Protein AF-A0A1F6PML8-F1 (afdb_monomer_lite)

Radius of gyration: 12.25 Å; chains: 1; bounding box: 33×20×34 Å

Sequence (65 aa):
MLAITQHLWFDKEAKEAAEFYTSLFEDSAIKSSTTLYNTPSGTVDIVTNELMEQEFTLISAGPLF

Secondary structure (DSSP, 8-state):
-----EEEEESS-HHHHHHHHHHHSSSEEEEEEEEEEEETTEEEEEEEEEETTEEEEEEE--S--

Structure (mmCIF, N/CA/C/O backbone):
data_AF-A0A1F6PML8-F1
#
_entry.id   AF-A0A1F6PML8-F1
#
loop_
_atom_site.group_PDB
_atom_site.id
_atom_site.type_symbol
_atom_site.label_atom_id
_atom_si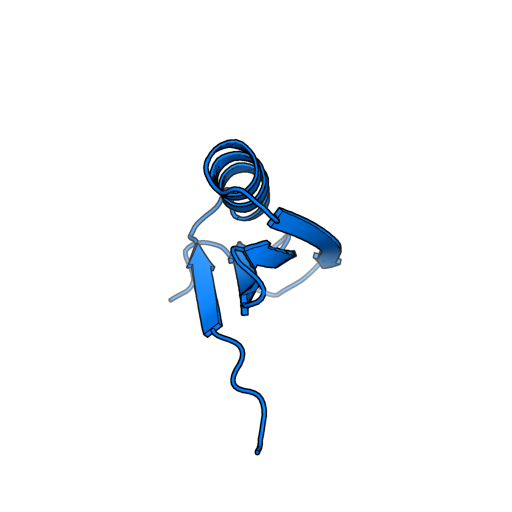te.label_alt_id
_atom_site.label_comp_id
_atom_site.label_asym_id
_atom_site.label_entity_id
_atom_site.label_seq_id
_atom_site.pdbx_PDB_ins_code
_atom_site.Cartn_x
_atom_site.Cartn_y
_atom_site.Cartn_z
_atom_site.occupancy
_atom_site.B_iso_or_equiv
_atom_site.auth_seq_id
_atom_site.auth_comp_id
_atom_site.auth_asym_id
_atom_site.auth_atom_id
_atom_site.pdbx_PDB_model_num
ATOM 1 N N . MET A 1 1 ? -4.409 -11.084 21.897 1.00 69.50 1 MET A N 1
ATOM 2 C CA . MET A 1 1 ? -4.673 -11.679 20.570 1.00 69.50 1 MET A CA 1
ATOM 3 C C . MET A 1 1 ? -3.576 -11.191 19.638 1.00 69.50 1 MET A C 1
ATOM 5 O O . MET A 1 1 ? -3.189 -10.040 19.782 1.00 69.50 1 MET A O 1
ATOM 9 N N . LEU A 1 2 ? -3.011 -12.052 18.791 1.00 81.88 2 LEU A N 1
ATOM 10 C CA . LEU A 1 2 ? -2.018 -11.630 17.795 1.00 81.88 2 LEU A CA 1
ATOM 11 C C . LEU A 1 2 ? -2.760 -11.081 16.571 1.00 81.88 2 LEU A C 1
ATOM 13 O O . LEU A 1 2 ? -3.738 -11.693 16.146 1.00 81.88 2 LEU A O 1
ATOM 17 N N . ALA A 1 3 ? -2.319 -9.942 16.040 1.00 84.88 3 ALA A N 1
ATOM 18 C CA . ALA A 1 3 ? -2.870 -9.378 14.811 1.00 84.88 3 ALA A CA 1
ATOM 19 C C . ALA A 1 3 ? -2.398 -10.190 13.592 1.00 84.88 3 ALA A C 1
ATOM 21 O O . ALA A 1 3 ? -1.259 -10.662 13.566 1.00 84.88 3 ALA A O 1
ATOM 22 N N . ILE A 1 4 ? -3.276 -10.362 12.600 1.00 90.88 4 ILE A N 1
ATOM 23 C CA . ILE A 1 4 ? -2.974 -11.048 11.337 1.00 90.88 4 ILE A CA 1
ATOM 24 C C . ILE A 1 4 ? -3.286 -10.087 10.189 1.00 90.88 4 ILE A C 1
ATOM 26 O O . ILE A 1 4 ? -4.456 -9.798 9.940 1.00 90.88 4 ILE A O 1
ATOM 30 N N . THR A 1 5 ? -2.247 -9.663 9.469 1.00 94.31 5 THR A N 1
ATOM 31 C CA . THR A 1 5 ? -2.359 -8.787 8.292 1.00 94.31 5 THR A CA 1
ATOM 32 C C . THR A 1 5 ? -2.343 -9.618 7.011 1.00 94.31 5 THR A C 1
ATOM 34 O O . THR A 1 5 ? -1.427 -10.415 6.776 1.00 94.31 5 THR A O 1
ATOM 37 N N . GLN A 1 6 ? -3.349 -9.439 6.156 1.00 95.31 6 GLN A N 1
ATOM 38 C CA . GLN A 1 6 ? -3.403 -10.113 4.859 1.00 95.31 6 GLN A CA 1
ATOM 39 C C . GLN A 1 6 ? -2.528 -9.374 3.845 1.00 95.31 6 GLN A C 1
ATOM 41 O O . GLN A 1 6 ? -2.582 -8.151 3.744 1.00 95.31 6 GLN A O 1
ATOM 46 N N . HIS A 1 7 ? -1.734 -10.129 3.086 1.00 96.00 7 HIS A N 1
ATOM 47 C CA . HIS A 1 7 ? -0.862 -9.590 2.046 1.00 96.00 7 HIS A CA 1
ATOM 48 C C . HIS A 1 7 ? -1.378 -10.035 0.676 1.00 96.00 7 HIS A C 1
ATOM 50 O O . HIS A 1 7 ? -1.417 -11.231 0.386 1.00 96.00 7 HIS A O 1
ATOM 56 N N . LEU A 1 8 ? -1.811 -9.078 -0.142 1.00 95.69 8 LEU A N 1
ATOM 57 C CA . LEU A 1 8 ? -2.414 -9.304 -1.452 1.00 95.69 8 LEU A CA 1
ATOM 58 C C . LEU A 1 8 ? -1.406 -8.952 -2.547 1.00 95.69 8 LEU A C 1
ATOM 60 O O . LEU A 1 8 ? -0.888 -7.835 -2.587 1.00 95.69 8 LEU A O 1
ATOM 64 N N . TRP A 1 9 ? -1.126 -9.909 -3.430 1.00 93.81 9 TRP A N 1
ATOM 65 C CA . TRP A 1 9 ? -0.176 -9.740 -4.527 1.00 93.81 9 TRP A CA 1
ATOM 66 C C . TRP A 1 9 ? -0.896 -9.375 -5.820 1.00 93.81 9 TRP A C 1
ATOM 68 O O . TRP A 1 9 ? -1.859 -10.034 -6.212 1.00 93.81 9 TRP A O 1
ATOM 78 N N . PHE A 1 10 ? -0.381 -8.362 -6.501 1.00 92.88 10 PHE A N 1
ATOM 79 C CA . PHE A 1 10 ? -0.864 -7.882 -7.783 1.00 92.88 10 PHE A 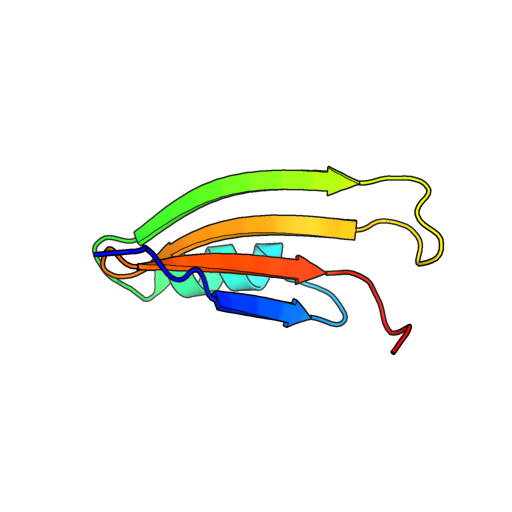CA 1
ATOM 80 C C . PHE A 1 10 ? 0.273 -7.928 -8.805 1.00 92.88 10 PHE A C 1
ATOM 82 O O . PHE A 1 10 ? 1.437 -7.697 -8.467 1.00 92.88 10 PHE A O 1
ATOM 89 N N . ASP A 1 11 ? -0.068 -8.197 -10.068 1.00 90.69 11 ASP A N 1
ATOM 90 C CA . ASP A 1 11 ? 0.879 -8.011 -11.176 1.00 90.69 11 ASP A CA 1
ATOM 91 C C . ASP A 1 11 ? 1.287 -6.529 -11.253 1.00 90.69 11 ASP A C 1
ATOM 93 O O . ASP A 1 11 ? 2.470 -6.184 -11.248 1.00 90.69 11 ASP A O 1
ATOM 97 N N . LYS A 1 12 ? 0.286 -5.642 -11.232 1.00 90.06 12 LYS A N 1
ATOM 98 C CA . LYS A 1 12 ? 0.401 -4.177 -11.217 1.00 90.06 12 LYS A CA 1
ATOM 99 C C . LYS A 1 12 ? -0.773 -3.585 -10.430 1.00 90.06 12 LYS A C 1
ATOM 101 O O . LYS A 1 12 ? -1.702 -4.309 -10.092 1.00 90.06 12 LYS A O 1
ATOM 106 N N . GLU A 1 13 ? -0.761 -2.274 -10.212 1.00 95.25 13 GLU A N 1
ATOM 107 C CA . GLU A 1 13 ? -1.935 -1.501 -9.771 1.00 95.25 13 GLU A CA 1
ATOM 108 C C . GLU A 1 13 ? -2.376 -1.704 -8.303 1.00 95.25 13 GLU A C 1
ATOM 110 O O . GLU A 1 13 ? -3.530 -1.484 -7.938 1.00 95.25 13 GLU A O 1
ATOM 115 N N . ALA A 1 14 ? -1.464 -2.099 -7.410 1.00 96.62 14 ALA A N 1
ATOM 116 C CA . ALA A 1 14 ? -1.760 -2.253 -5.978 1.00 96.62 14 ALA A CA 1
ATOM 117 C C . ALA A 1 14 ? -2.221 -0.938 -5.331 1.00 96.62 14 ALA A C 1
ATOM 119 O O . ALA A 1 14 ? -3.024 -0.954 -4.397 1.00 96.62 14 ALA A O 1
ATOM 120 N N . LYS A 1 15 ? -1.727 0.203 -5.821 1.00 96.69 15 LYS A N 1
ATOM 1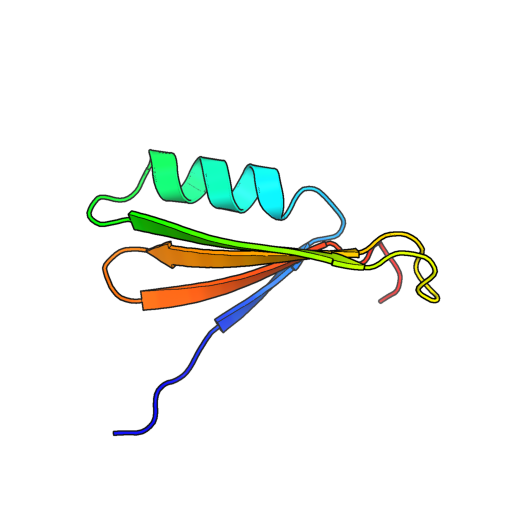21 C CA . LYS A 1 15 ? -2.111 1.520 -5.318 1.00 96.69 15 LYS A CA 1
ATOM 122 C C . LYS A 1 15 ? -3.515 1.906 -5.768 1.00 96.69 15 LYS A C 1
ATOM 124 O O . LYS A 1 15 ? -4.322 2.313 -4.941 1.00 96.69 15 LYS A O 1
ATOM 129 N N . GLU A 1 16 ? -3.821 1.713 -7.040 1.00 97.81 16 GLU A N 1
ATOM 130 C CA . GLU A 1 16 ? -5.138 1.934 -7.625 1.00 97.81 16 GLU A CA 1
ATOM 131 C C . GLU A 1 16 ? -6.178 1.019 -6.965 1.00 97.81 16 GLU A C 1
ATOM 133 O O . GLU A 1 16 ? -7.275 1.466 -6.637 1.00 97.81 16 GLU A O 1
ATOM 138 N N . ALA A 1 17 ? -5.820 -0.238 -6.684 1.00 98.00 17 ALA A N 1
ATOM 139 C CA . ALA A 1 17 ? -6.661 -1.153 -5.920 1.00 98.00 17 ALA A CA 1
ATOM 140 C C . ALA A 1 17 ? -6.902 -0.653 -4.486 1.00 98.00 17 ALA A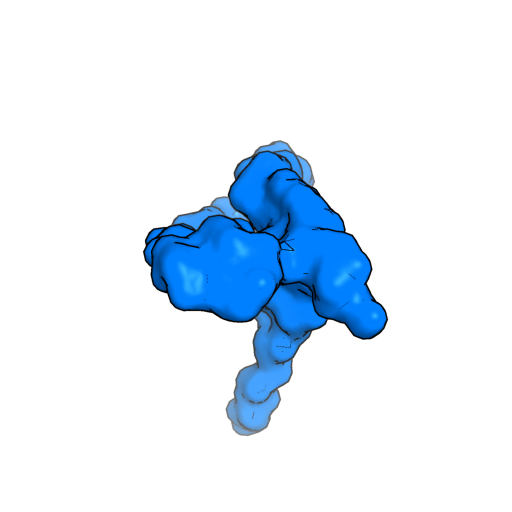 C 1
ATOM 142 O O . ALA A 1 17 ? -8.040 -0.673 -4.020 1.00 98.00 17 ALA A O 1
ATOM 143 N N . ALA A 1 18 ? -5.867 -0.159 -3.796 1.00 98.12 18 ALA A N 1
ATOM 144 C CA . ALA A 1 18 ? -6.019 0.414 -2.459 1.00 98.12 18 ALA A CA 1
ATOM 145 C C . ALA A 1 18 ? -6.958 1.632 -2.464 1.00 98.12 18 ALA A C 1
ATOM 147 O O . ALA A 1 18 ? -7.868 1.699 -1.638 1.00 98.12 18 ALA A O 1
ATOM 148 N N . GLU A 1 19 ? -6.777 2.555 -3.413 1.00 98.19 19 GLU A N 1
ATOM 149 C CA . GLU A 1 19 ? -7.638 3.731 -3.599 1.00 98.19 19 GLU A CA 1
ATOM 150 C C . GLU A 1 19 ? -9.086 3.321 -3.903 1.00 98.19 19 GLU A C 1
ATOM 152 O O . GLU A 1 19 ? -10.023 3.849 -3.302 1.00 98.19 19 GLU A O 1
ATOM 157 N N . PHE A 1 20 ? -9.277 2.328 -4.775 1.00 98.44 20 PHE A N 1
ATOM 158 C CA . PHE A 1 20 ? -10.594 1.791 -5.096 1.00 98.44 20 PHE A CA 1
ATOM 159 C C . PHE A 1 20 ? -11.272 1.168 -3.875 1.00 98.44 20 PHE A C 1
ATOM 161 O O . PHE A 1 20 ? -12.417 1.506 -3.582 1.00 98.44 20 PHE A O 1
ATOM 168 N N . TYR A 1 21 ? -10.588 0.311 -3.115 1.00 98.00 21 TYR A N 1
ATOM 169 C CA . TYR A 1 21 ? -11.175 -0.298 -1.920 1.00 98.00 21 TYR A CA 1
ATOM 170 C C . TYR A 1 21 ? -11.523 0.747 -0.861 1.00 98.00 21 TYR A C 1
ATOM 172 O O . TYR A 1 21 ? -12.629 0.721 -0.326 1.00 98.00 21 TYR A O 1
ATOM 180 N N . THR A 1 22 ? -10.644 1.718 -0.616 1.00 97.75 22 THR A N 1
ATOM 181 C CA . THR A 1 22 ? -10.939 2.824 0.305 1.00 97.75 22 THR A CA 1
ATOM 182 C C . THR A 1 22 ? -12.121 3.681 -0.174 1.00 97.75 22 THR A C 1
ATOM 184 O O . THR A 1 22 ? -12.850 4.236 0.638 1.00 97.75 22 THR A O 1
ATOM 187 N N . SER A 1 23 ? -12.384 3.760 -1.482 1.00 97.94 23 SER A N 1
ATOM 188 C CA . SER A 1 23 ? -13.575 4.456 -1.997 1.00 97.94 23 SER A CA 1
ATOM 189 C C . SER A 1 23 ? -14.895 3.701 -1.777 1.00 97.94 23 SER A C 1
ATOM 191 O O . SER A 1 23 ? -15.960 4.314 -1.842 1.00 97.94 23 SER A O 1
ATOM 193 N N . LEU A 1 24 ? -14.839 2.384 -1.548 1.00 97.94 24 LEU A N 1
ATOM 194 C CA . LEU A 1 24 ? -16.018 1.518 -1.437 1.00 97.94 24 LEU A CA 1
ATOM 195 C C . LEU A 1 24 ? -16.420 1.209 0.004 1.00 97.94 24 LEU A C 1
ATOM 197 O O . LEU A 1 24 ? -17.609 1.040 0.275 1.00 97.94 24 LEU A O 1
ATOM 201 N N . PHE A 1 25 ? -15.446 1.069 0.902 1.00 96.75 25 PHE A N 1
ATOM 202 C CA . PHE A 1 25 ? -15.689 0.664 2.283 1.00 96.75 25 PHE A CA 1
ATOM 203 C C . PHE A 1 25 ? -15.727 1.874 3.216 1.00 96.75 25 PHE A C 1
ATOM 205 O O . PHE A 1 25 ? -14.863 2.748 3.153 1.00 96.75 25 PHE A O 1
ATOM 212 N N . GLU A 1 26 ? -16.712 1.902 4.112 1.00 94.19 26 GLU A N 1
ATOM 213 C CA . GLU A 1 26 ? -16.731 2.833 5.244 1.00 94.19 26 GLU A CA 1
ATOM 214 C C . GLU A 1 26 ? -15.571 2.527 6.206 1.00 94.19 26 GLU A C 1
ATOM 216 O O . GLU A 1 26 ? -15.010 1.427 6.183 1.00 94.19 26 GLU A O 1
ATOM 221 N N . ASP A 1 27 ? -15.193 3.515 7.021 1.00 95.75 27 ASP A N 1
ATOM 222 C CA . ASP A 1 27 ? -14.094 3.410 7.992 1.00 95.75 27 ASP A CA 1
ATOM 223 C C . ASP A 1 27 ? -12.821 2.814 7.379 1.00 95.75 27 ASP A C 1
ATOM 225 O O . ASP A 1 27 ? -12.242 1.831 7.854 1.00 95.75 27 ASP A O 1
ATOM 229 N N . SER A 1 28 ? -12.414 3.405 6.256 1.00 97.75 28 SER A N 1
ATOM 230 C CA . SER A 1 28 ? -11.269 2.955 5.487 1.00 97.75 28 SER A CA 1
ATOM 231 C C . SER A 1 28 ? -10.283 4.083 5.207 1.00 97.75 28 SER A C 1
ATOM 233 O O . SER A 1 28 ? -10.639 5.259 5.099 1.00 97.75 28 SER A O 1
ATOM 235 N N . ALA A 1 29 ? -9.004 3.727 5.108 1.00 97.88 29 ALA A N 1
ATOM 236 C CA . ALA A 1 29 ? -7.939 4.671 4.805 1.00 97.88 29 ALA A CA 1
ATOM 237 C C . ALA A 1 29 ? -6.697 3.964 4.264 1.00 97.88 29 ALA A C 1
ATOM 239 O O . ALA A 1 29 ? -6.338 2.873 4.706 1.00 97.88 29 ALA A O 1
ATOM 240 N N . ILE A 1 30 ? -5.962 4.640 3.385 1.00 98.19 30 ILE A N 1
ATOM 241 C CA . ILE A 1 30 ? -4.576 4.270 3.087 1.00 98.19 30 ILE A CA 1
ATOM 242 C C . ILE A 1 30 ? -3.706 4.755 4.251 1.00 98.19 30 ILE A C 1
ATOM 244 O O . ILE A 1 30 ? -3.648 5.950 4.538 1.00 98.19 30 ILE A O 1
ATOM 248 N N . LYS A 1 31 ? -3.030 3.827 4.932 1.00 97.94 31 LYS A N 1
ATOM 249 C CA . LYS A 1 31 ? -2.154 4.116 6.077 1.00 97.94 31 LYS A CA 1
ATOM 250 C C . LYS A 1 31 ? -0.738 4.459 5.642 1.00 97.94 31 LYS A C 1
ATOM 252 O O . LYS A 1 31 ? -0.108 5.336 6.226 1.00 97.94 31 LYS A O 1
ATOM 257 N N . SER A 1 32 ? -0.218 3.754 4.639 1.00 97.69 32 SER A N 1
ATOM 258 C CA . SER A 1 32 ? 1.123 4.001 4.118 1.00 97.69 32 SER A CA 1
ATOM 259 C C . SER A 1 32 ? 1.249 3.577 2.659 1.00 97.69 32 SER A C 1
ATOM 261 O O . SER A 1 32 ? 0.521 2.711 2.178 1.00 97.69 32 SER A O 1
ATOM 263 N N . SER A 1 33 ? 2.186 4.202 1.950 1.00 97.38 33 SER A N 1
ATOM 264 C CA . SER A 1 33 ? 2.577 3.816 0.598 1.00 97.38 33 SER A CA 1
ATOM 265 C C . SER A 1 33 ? 4.087 3.970 0.469 1.00 97.38 33 SER A C 1
ATOM 267 O O . SER A 1 33 ? 4.649 4.999 0.847 1.00 97.38 33 SER A O 1
ATOM 269 N N . THR A 1 34 ? 4.743 2.919 -0.009 1.00 96.94 34 THR A N 1
ATOM 270 C CA . THR A 1 34 ? 6.189 2.853 -0.215 1.00 96.94 34 THR A CA 1
ATOM 271 C C . THR A 1 34 ? 6.472 2.281 -1.592 1.00 96.94 34 THR A C 1
ATOM 273 O O . THR A 1 34 ? 5.963 1.219 -1.939 1.00 96.94 34 THR A O 1
ATOM 276 N N . THR A 1 35 ? 7.347 2.947 -2.339 1.00 95.56 35 THR A N 1
ATOM 277 C CA . THR A 1 35 ? 7.855 2.450 -3.618 1.00 95.56 35 THR A CA 1
ATOM 278 C C . THR A 1 35 ? 9.305 2.012 -3.445 1.00 95.56 35 THR A C 1
ATOM 280 O O . THR A 1 35 ? 10.153 2.790 -2.998 1.00 95.56 35 THR A O 1
ATOM 283 N N . LEU A 1 36 ? 9.600 0.765 -3.802 1.00 93.69 36 LEU A N 1
ATOM 284 C CA . LEU A 1 36 ? 10.950 0.220 -3.866 1.00 93.69 36 LEU A CA 1
ATOM 285 C C . LEU A 1 36 ? 11.445 0.266 -5.310 1.00 93.69 36 LEU A C 1
ATOM 287 O O . LEU A 1 36 ? 10.804 -0.247 -6.225 1.00 93.69 36 LEU A O 1
ATOM 291 N N . TYR A 1 37 ? 12.621 0.850 -5.501 1.00 92.31 37 TYR A N 1
ATOM 292 C CA . TYR A 1 37 ? 13.282 0.938 -6.800 1.00 92.31 37 TYR A CA 1
ATOM 293 C C . TYR A 1 37 ? 14.410 -0.092 -6.898 1.00 92.31 37 TYR A C 1
ATOM 295 O O . TYR A 1 37 ? 14.968 -0.505 -5.881 1.00 92.31 37 TYR A O 1
ATOM 303 N N . ASN A 1 38 ? 14.799 -0.450 -8.125 1.00 89.94 38 ASN A N 1
ATOM 304 C CA . ASN A 1 38 ? 15.927 -1.350 -8.408 1.00 89.94 38 ASN A CA 1
ATOM 305 C C . ASN A 1 38 ? 15.804 -2.747 -7.765 1.00 89.94 38 ASN A C 1
ATOM 307 O O . ASN A 1 38 ? 16.808 -3.335 -7.361 1.00 89.94 38 ASN A O 1
ATOM 311 N N . THR A 1 39 ? 14.590 -3.290 -7.660 1.00 88.50 39 THR A N 1
ATOM 312 C CA . THR A 1 39 ? 14.398 -4.689 -7.249 1.00 88.50 39 THR A CA 1
ATOM 313 C C . THR A 1 39 ? 14.650 -5.633 -8.436 1.00 88.50 39 THR A C 1
ATOM 315 O O . THR A 1 39 ? 14.620 -5.176 -9.584 1.00 88.50 39 THR A O 1
ATOM 318 N N . PRO A 1 40 ? 14.861 -6.948 -8.218 1.00 85.44 40 PRO A N 1
ATOM 319 C CA . PRO A 1 40 ? 14.997 -7.911 -9.317 1.00 85.44 40 PRO A CA 1
ATOM 320 C C . PRO A 1 40 ? 13.831 -7.883 -10.318 1.00 85.44 40 PRO A C 1
ATOM 322 O O . PRO A 1 40 ? 14.045 -8.114 -11.505 1.00 85.44 40 PRO A O 1
ATOM 325 N N . SER A 1 41 ? 12.625 -7.546 -9.850 1.00 80.56 41 SER A N 1
ATOM 326 C CA . SER A 1 41 ? 11.410 -7.433 -10.668 1.00 80.56 41 SER A CA 1
ATOM 327 C C . SER A 1 41 ? 11.126 -6.005 -11.162 1.00 80.56 41 SER A C 1
ATOM 329 O O . SER A 1 41 ? 10.074 -5.750 -11.740 1.00 80.56 41 SER A O 1
ATOM 331 N N . GLY A 1 42 ? 12.050 -5.060 -10.958 1.00 86.75 42 GLY A N 1
ATOM 332 C CA . GLY A 1 42 ? 11.881 -3.650 -11.314 1.00 86.75 42 GLY A CA 1
ATOM 333 C C . GLY A 1 42 ? 11.391 -2.791 -10.145 1.00 86.75 42 GLY A C 1
ATOM 334 O O . GLY A 1 42 ? 11.954 -2.846 -9.048 1.00 86.75 42 GLY A O 1
ATOM 335 N N . THR A 1 43 ? 10.392 -1.947 -10.392 1.00 90.25 43 THR A N 1
ATOM 336 C CA . THR A 1 43 ? 9.777 -1.088 -9.368 1.00 90.25 43 THR A CA 1
ATOM 337 C C . THR A 1 43 ? 8.665 -1.852 -8.659 1.00 90.25 43 THR A C 1
ATOM 339 O O . THR A 1 43 ? 7.836 -2.467 -9.325 1.00 90.25 43 THR A O 1
ATOM 342 N N . VAL A 1 44 ? 8.650 -1.803 -7.326 1.00 93.38 44 VAL A N 1
ATOM 343 C CA . VAL A 1 44 ? 7.631 -2.450 -6.493 1.00 93.38 44 VAL A CA 1
ATOM 344 C C . VAL A 1 44 ? 6.881 -1.398 -5.696 1.00 93.38 44 VAL A C 1
ATOM 346 O O . VAL A 1 44 ? 7.509 -0.625 -4.976 1.00 93.38 44 VAL A O 1
ATOM 349 N N . ASP A 1 45 ? 5.556 -1.413 -5.762 1.00 95.62 45 ASP A N 1
ATOM 350 C CA . ASP A 1 45 ? 4.711 -0.595 -4.893 1.00 95.62 45 ASP A CA 1
ATOM 351 C C . ASP A 1 45 ? 4.127 -1.446 -3.772 1.00 95.62 45 ASP A C 1
ATOM 353 O O . ASP A 1 45 ? 3.588 -2.527 -4.005 1.00 95.62 45 ASP A O 1
ATOM 357 N N . ILE A 1 46 ? 4.240 -0.946 -2.546 1.00 97.31 46 ILE A N 1
ATOM 358 C CA . ILE A 1 46 ? 3.679 -1.542 -1.337 1.00 97.31 46 ILE A CA 1
ATOM 359 C C . ILE A 1 46 ? 2.746 -0.511 -0.720 1.00 97.31 46 ILE A C 1
ATOM 361 O O . ILE A 1 46 ? 3.153 0.619 -0.437 1.00 97.31 46 ILE A O 1
ATOM 365 N N . VAL A 1 47 ? 1.493 -0.892 -0.505 1.00 98.31 47 VAL A N 1
ATOM 366 C CA . VAL A 1 47 ? 0.467 -0.014 0.053 1.00 98.31 47 VAL A CA 1
ATOM 367 C C . VAL A 1 47 ? -0.214 -0.720 1.208 1.00 98.31 47 VAL A C 1
ATOM 369 O O . VAL A 1 47 ? -0.741 -1.814 1.040 1.00 98.31 47 VAL A O 1
ATOM 372 N N . THR A 1 48 ? -0.216 -0.094 2.378 1.00 98.25 48 THR A N 1
ATOM 373 C CA . THR A 1 48 ? -0.988 -0.571 3.525 1.00 98.25 48 THR A CA 1
ATOM 374 C C . THR A 1 48 ? -2.272 0.230 3.607 1.00 98.25 48 THR A C 1
ATOM 376 O O . THR A 1 48 ? -2.230 1.463 3.677 1.00 98.25 48 THR A O 1
ATOM 379 N N . ASN A 1 49 ? -3.407 -0.455 3.631 1.00 97.06 49 ASN A N 1
ATOM 380 C CA . ASN A 1 49 ? -4.706 0.144 3.886 1.00 97.06 49 ASN A CA 1
ATOM 381 C C . ASN A 1 49 ? -5.386 -0.522 5.083 1.00 97.06 49 ASN A C 1
ATOM 383 O O . ASN A 1 49 ? -5.092 -1.647 5.474 1.00 97.06 49 ASN A O 1
ATOM 387 N N . GLU A 1 50 ? -6.298 0.225 5.676 1.00 97.44 50 GLU A N 1
ATOM 388 C CA . GLU A 1 50 ? -7.250 -0.254 6.660 1.00 97.44 50 GLU A CA 1
ATOM 389 C C . GLU A 1 50 ? -8.620 -0.210 5.996 1.00 97.44 50 GLU A C 1
ATOM 391 O O . GLU A 1 50 ? -8.994 0.815 5.421 1.00 97.44 50 GLU A O 1
ATOM 396 N N . LEU A 1 51 ? -9.328 -1.333 6.018 1.00 96.81 51 LEU A N 1
ATOM 397 C CA . LEU A 1 51 ? -10.676 -1.487 5.487 1.00 96.81 51 LEU A CA 1
ATOM 398 C C . LEU A 1 51 ? -11.539 -2.065 6.607 1.00 96.81 51 LEU A C 1
ATOM 400 O O . LEU A 1 51 ? -11.286 -3.192 7.033 1.00 96.81 51 LEU A O 1
ATOM 404 N N . MET A 1 52 ? -12.540 -1.317 7.080 1.00 94.38 52 MET A N 1
ATOM 405 C CA . MET A 1 52 ? -13.430 -1.757 8.164 1.00 94.38 52 MET A CA 1
ATOM 406 C C . MET A 1 52 ? -12.643 -2.243 9.399 1.00 94.38 52 MET A C 1
ATOM 408 O O . MET A 1 52 ? -12.840 -3.362 9.872 1.00 94.38 52 MET A O 1
ATOM 412 N N . GLU A 1 53 ? -11.702 -1.416 9.869 1.00 92.25 53 GLU A N 1
ATOM 413 C CA . GLU A 1 53 ? -10.796 -1.694 11.005 1.00 92.25 53 GLU A CA 1
ATOM 414 C C . GLU A 1 53 ? -9.808 -2.867 10.815 1.00 92.25 53 GLU A C 1
ATOM 416 O O . GLU A 1 53 ? -9.073 -3.208 11.743 1.00 92.25 53 GLU A O 1
ATOM 421 N N . GLN A 1 54 ? -9.738 -3.471 9.624 1.00 94.50 54 GLN A 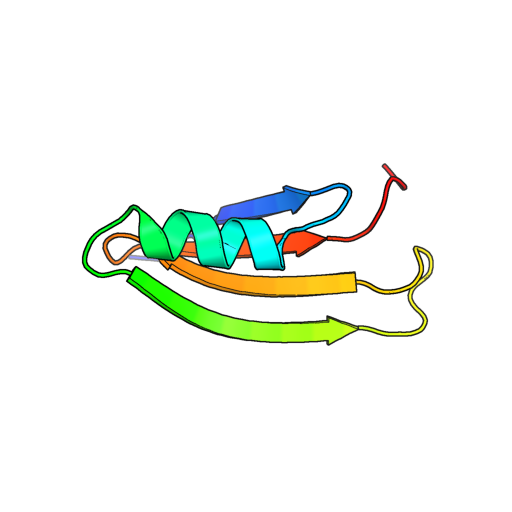N 1
ATOM 422 C CA . GLN A 1 54 ? -8.794 -4.545 9.310 1.00 94.50 54 GLN A CA 1
ATOM 423 C C . GLN A 1 54 ? -7.676 -4.056 8.386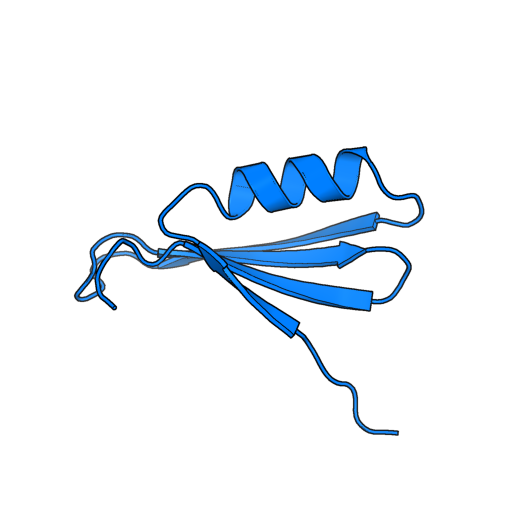 1.00 94.50 54 GLN A C 1
ATOM 425 O O . GLN A 1 54 ? -7.927 -3.447 7.347 1.00 94.50 54 GLN A O 1
ATOM 430 N N . GLU A 1 55 ? -6.431 -4.367 8.743 1.00 96.38 55 GLU A N 1
ATOM 431 C CA . GLU A 1 55 ? -5.254 -3.990 7.960 1.00 96.38 55 GLU A CA 1
ATOM 432 C C . GLU A 1 55 ? -4.963 -4.996 6.834 1.00 96.38 55 GLU A C 1
ATOM 434 O O . GLU A 1 55 ? -4.926 -6.215 7.050 1.00 96.38 55 GLU A O 1
ATOM 439 N N . PHE A 1 56 ? -4.678 -4.473 5.641 1.00 97.69 56 PHE A N 1
ATOM 440 C CA . PHE A 1 56 ? -4.160 -5.227 4.506 1.00 97.69 56 PHE A CA 1
ATOM 441 C C . PHE A 1 56 ? -2.915 -4.542 3.936 1.00 97.69 56 PHE A C 1
ATOM 443 O O . PHE A 1 56 ? -2.772 -3.319 3.967 1.00 97.69 56 PHE A O 1
ATOM 450 N N . THR A 1 57 ? -2.028 -5.349 3.358 1.00 98.00 57 THR A N 1
ATOM 451 C CA . THR A 1 57 ? -0.876 -4.882 2.583 1.00 98.00 57 THR A CA 1
ATOM 452 C C . THR A 1 57 ? -1.019 -5.362 1.147 1.00 98.00 57 THR A C 1
ATOM 454 O O . THR A 1 57 ? -1.074 -6.561 0.884 1.00 98.00 57 THR A O 1
ATOM 457 N N . LEU A 1 58 ? -1.075 -4.434 0.202 1.00 98.00 58 LEU A N 1
ATOM 458 C CA . LEU A 1 58 ? -1.177 -4.692 -1.227 1.00 98.00 58 LEU A CA 1
ATOM 459 C C . LEU A 1 58 ? 0.196 -4.461 -1.865 1.00 98.00 58 LEU A C 1
ATOM 461 O O . LEU A 1 58 ? 0.852 -3.460 -1.580 1.00 98.00 58 LEU A O 1
ATOM 465 N N . ILE A 1 59 ? 0.639 -5.391 -2.713 1.00 96.38 59 ILE A N 1
ATOM 466 C CA . ILE A 1 59 ? 1.988 -5.391 -3.292 1.00 96.38 59 ILE A CA 1
ATOM 467 C C . ILE A 1 59 ? 1.895 -5.543 -4.810 1.00 96.38 59 ILE A C 1
ATOM 469 O O . ILE A 1 59 ? 1.359 -6.535 -5.293 1.00 96.38 59 ILE A O 1
ATOM 473 N N . SER A 1 60 ? 2.446 -4.591 -5.564 1.00 95.06 60 SER A N 1
ATOM 474 C CA . SER A 1 60 ? 2.715 -4.724 -7.003 1.00 95.06 60 SER A CA 1
ATOM 475 C C . SER A 1 60 ? 4.177 -5.044 -7.214 1.00 95.06 60 SER A C 1
ATOM 477 O O . SER A 1 60 ? 5.006 -4.149 -7.100 1.00 95.06 60 SER A O 1
ATOM 479 N N . ALA A 1 61 ? 4.497 -6.300 -7.515 1.00 87.81 61 ALA A N 1
ATOM 480 C CA . ALA A 1 61 ? 5.879 -6.747 -7.700 1.00 87.81 61 ALA A CA 1
ATOM 481 C C . ALA A 1 61 ? 6.145 -7.394 -9.070 1.00 87.81 61 ALA A C 1
ATOM 483 O O . ALA A 1 61 ? 7.178 -8.038 -9.267 1.00 87.81 61 ALA A O 1
ATOM 484 N N . GLY A 1 62 ? 5.244 -7.169 -10.032 1.00 76.75 62 GLY A N 1
ATOM 485 C CA . GLY A 1 62 ? 5.382 -7.626 -11.408 1.00 76.75 62 GLY A CA 1
ATOM 486 C C . GLY A 1 62 ? 5.079 -9.118 -11.603 1.00 76.75 62 GLY A C 1
ATOM 487 O O . GLY A 1 62 ? 4.764 -9.835 -10.649 1.00 76.75 62 GLY A O 1
ATOM 488 N N . PRO A 1 63 ? 5.217 -9.610 -12.847 1.00 70.69 63 PRO A N 1
ATOM 489 C CA . PRO A 1 63 ? 4.804 -10.953 -13.254 1.00 70.69 63 PRO A CA 1
ATOM 490 C C . PRO A 1 63 ? 5.833 -12.039 -12.911 1.00 70.69 63 PRO A C 1
ATOM 492 O O . PRO A 1 63 ? 5.724 -13.155 -13.413 1.00 70.69 63 PRO A O 1
ATOM 495 N N . LEU A 1 64 ? 6.868 -11.731 -12.119 1.00 61.94 64 LEU A N 1
ATOM 496 C CA . LEU A 1 64 ? 7.811 -12.749 -11.659 1.00 61.94 64 LEU A CA 1
ATOM 497 C C . LEU A 1 64 ? 7.147 -13.550 -10.528 1.00 61.94 64 LEU A C 1
ATOM 499 O O . LEU A 1 64 ? 7.233 -13.178 -9.358 1.00 61.94 64 LEU A O 1
ATOM 503 N N . PHE A 1 65 ? 6.455 -14.618 -10.917 1.00 57.53 65 PHE A N 1
ATOM 504 C CA . PHE A 1 65 ? 5.981 -15.693 -10.046 1.00 57.53 65 PHE A CA 1
ATOM 505 C C . PHE A 1 65 ? 6.881 -16.926 -10.164 1.00 57.53 65 PHE A C 1
ATOM 507 O O . PHE A 1 65 ? 7.359 -17.216 -11.287 1.00 57.53 65 PHE A O 1
#

pLDDT: mean 92.49, std 8.55, range [57.53, 98.44]

Foldseek 3Di:
DDADEAEAEDQDCLVVVLVVQQVPAPPKDWPDWDWDADDPQGIKIWTWMAGPNGIYIYINRHPPD